Protein AF-A0A328U7S7-F1 (afdb_monomer_lite)

pLDDT: mean 93.44, std 7.75, range [53.53, 98.31]

Sequence (59 aa):
FPIVLLIPARTDTNYFHDYIYGKAEIRFVRGRLHFTDDDGNAVNAAPFPSMVVIYNGGR

Radius of gyration: 13.45 Å; chains: 1; bounding box: 35×24×31 Å

Foldseek 3Di:
DKDKDKDFPCCPDPCCVVPAPPQWDKAWDPDFDWDADPVRDTDDTDPGTIMMTIHPDDD

Secondary structure (DSSP, 8-state):
--EEEEEE--TTSHHIIIIITTTSEEEEPSS--EEE-TT--EEEEPSS-EEEEEE----

Structure (mmCIF, N/CA/C/O backbone):
data_AF-A0A328U7S7-F1
#
_entry.id   AF-A0A328U7S7-F1
#
loop_
_atom_site.group_PDB
_atom_site.id
_atom_site.type_symbol
_atom_site.label_atom_id
_atom_site.label_alt_id
_atom_site.label_comp_id
_atom_site.label_asym_id
_atom_site.label_entity_id
_atom_site.label_seq_id
_atom_site.pdbx_PDB_ins_code
_atom_site.Cartn_x
_atom_site.Cartn_y
_atom_site.Cartn_z
_atom_site.occupancy
_atom_site.B_iso_or_equiv
_atom_site.auth_seq_id
_atom_site.auth_comp_id
_atom_site.auth_asym_id
_atom_site.auth_atom_id
_atom_site.pdbx_PDB_model_num
ATOM 1 N N . PHE A 1 1 ? 2.570 13.855 13.455 1.00 80.56 1 PHE A N 1
ATOM 2 C CA . PHE A 1 1 ? 2.819 13.832 11.997 1.00 80.56 1 PHE A CA 1
ATOM 3 C C . PHE A 1 1 ? 2.013 12.697 11.378 1.00 80.56 1 PHE A C 1
ATOM 5 O O . PHE A 1 1 ? 1.795 11.718 12.088 1.00 80.56 1 PHE A O 1
ATOM 12 N N . PRO A 1 2 ? 1.511 12.826 10.136 1.00 90.62 2 PRO A N 1
ATOM 13 C CA . PRO A 1 2 ? 0.754 11.753 9.494 1.00 90.62 2 PRO A CA 1
ATOM 14 C C . PRO A 1 2 ? 1.653 10.543 9.217 1.00 90.62 2 PRO A C 1
ATOM 16 O O . PRO A 1 2 ? 2.831 10.709 8.900 1.00 90.62 2 PRO A O 1
ATOM 19 N N . ILE A 1 3 ? 1.093 9.337 9.314 1.00 95.62 3 ILE A N 1
ATOM 20 C CA . ILE A 1 3 ? 1.755 8.116 8.837 1.00 95.62 3 ILE A CA 1
ATOM 21 C C . ILE A 1 3 ? 1.292 7.888 7.402 1.00 95.62 3 ILE A C 1
ATOM 23 O O . ILE A 1 3 ? 0.089 7.815 7.145 1.00 95.62 3 ILE A O 1
ATOM 27 N N . VAL A 1 4 ? 2.241 7.783 6.472 1.00 97.06 4 VAL A N 1
ATOM 28 C CA . VAL A 1 4 ? 1.970 7.630 5.039 1.00 97.06 4 VAL A CA 1
ATOM 29 C C . VAL A 1 4 ? 2.609 6.342 4.545 1.00 97.06 4 VAL A C 1
ATOM 31 O O . VAL A 1 4 ? 3.802 6.128 4.744 1.00 97.06 4 VAL A O 1
ATOM 34 N N . LEU A 1 5 ? 1.817 5.493 3.895 1.00 97.50 5 LEU A N 1
ATOM 35 C CA . LEU A 1 5 ? 2.273 4.223 3.344 1.00 97.50 5 LEU A CA 1
ATOM 36 C C . LEU A 1 5 ? 2.009 4.174 1.843 1.00 97.50 5 LEU A C 1
ATOM 38 O O . LEU A 1 5 ? 0.895 4.450 1.400 1.00 97.50 5 LEU A O 1
ATOM 42 N N . LEU A 1 6 ? 3.015 3.755 1.077 1.00 97.50 6 LEU A N 1
ATOM 43 C CA . LEU A 1 6 ? 2.859 3.340 -0.312 1.00 97.50 6 LEU A CA 1
ATOM 44 C C . LEU A 1 6 ? 2.871 1.813 -0.354 1.00 97.50 6 LEU A C 1
ATOM 46 O O . LEU A 1 6 ? 3.902 1.194 -0.105 1.00 97.50 6 LEU A O 1
ATOM 50 N N . ILE A 1 7 ? 1.724 1.208 -0.649 1.00 96.94 7 ILE A N 1
ATOM 51 C CA . ILE A 1 7 ? 1.563 -0.248 -0.600 1.00 96.94 7 ILE A CA 1
ATOM 52 C C . ILE A 1 7 ? 0.791 -0.776 -1.812 1.00 96.94 7 ILE A C 1
ATOM 54 O O . ILE A 1 7 ? 0.095 -0.011 -2.493 1.00 96.94 7 ILE A O 1
ATOM 58 N N . PRO A 1 8 ? 0.883 -2.088 -2.095 1.00 97.00 8 PRO A N 1
ATOM 59 C CA . PRO A 1 8 ? 0.015 -2.729 -3.069 1.00 97.00 8 PRO A CA 1
ATOM 60 C C . PRO A 1 8 ? -1.465 -2.521 -2.719 1.00 97.00 8 PRO A C 1
ATOM 62 O O . PRO A 1 8 ? -1.872 -2.732 -1.578 1.00 97.00 8 PRO A O 1
ATOM 65 N N . ALA A 1 9 ? -2.288 -2.157 -3.701 1.00 97.69 9 ALA A N 1
ATOM 66 C CA . ALA A 1 9 ? -3.732 -2.038 -3.529 1.00 97.69 9 ALA A CA 1
ATOM 67 C C . ALA A 1 9 ? -4.383 -3.430 -3.559 1.00 97.69 9 ALA A C 1
ATOM 69 O O . ALA A 1 9 ? -4.931 -3.857 -4.573 1.00 97.69 9 ALA A O 1
ATOM 70 N N . ARG A 1 10 ? -4.263 -4.154 -2.443 1.00 96.94 10 ARG A N 1
ATOM 71 C CA . ARG A 1 10 ? -4.890 -5.462 -2.227 1.00 96.94 10 ARG A CA 1
ATOM 72 C C . ARG A 1 10 ? -6.143 -5.302 -1.387 1.00 96.94 10 ARG A C 1
ATOM 74 O O . ARG A 1 10 ? -6.105 -5.438 -0.172 1.00 96.94 10 ARG A O 1
ATOM 81 N N . THR A 1 11 ? -7.245 -4.944 -2.039 1.00 97.31 11 THR A N 1
ATOM 82 C CA . THR A 1 11 ? -8.541 -4.764 -1.367 1.00 97.31 11 THR A CA 1
ATOM 83 C C . THR A 1 11 ? -9.190 -6.088 -0.956 1.00 97.31 11 THR A C 1
ATOM 85 O O . THR A 1 11 ? -10.274 -6.075 -0.396 1.00 97.31 11 THR A O 1
ATOM 88 N N . ASP A 1 12 ? -8.557 -7.213 -1.284 1.00 97.56 12 ASP A N 1
ATOM 89 C CA . ASP A 1 12 ? -8.977 -8.586 -1.015 1.00 97.56 12 ASP A CA 1
ATOM 90 C C . ASP A 1 12 ? -8.393 -9.171 0.286 1.00 97.56 12 ASP A C 1
ATOM 92 O O . ASP A 1 12 ? -8.808 -10.245 0.716 1.00 97.56 12 ASP A O 1
ATOM 96 N N . THR A 1 13 ? -7.418 -8.508 0.919 1.00 97.88 13 THR A N 1
ATOM 97 C CA . THR A 1 13 ? -6.704 -9.046 2.089 1.00 97.88 13 THR A CA 1
ATOM 98 C C . THR A 1 13 ? -7.296 -8.579 3.417 1.00 97.88 13 THR A C 1
ATOM 100 O O . THR A 1 13 ? -7.766 -7.450 3.551 1.00 97.88 13 THR A O 1
ATOM 103 N N . ASN A 1 14 ? -7.156 -9.405 4.462 1.00 98.31 14 ASN A N 1
ATOM 104 C CA . ASN A 1 14 ? -7.616 -9.065 5.816 1.00 98.31 14 ASN A CA 1
ATOM 105 C C . ASN A 1 14 ? -7.044 -7.732 6.310 1.00 98.31 14 ASN A C 1
ATOM 107 O O . ASN A 1 14 ? -7.793 -6.892 6.791 1.00 98.31 14 ASN A O 1
ATOM 111 N N . TYR A 1 15 ? -5.744 -7.474 6.108 1.00 96.50 15 TYR A N 1
ATOM 112 C CA . TYR A 1 15 ? -5.135 -6.233 6.602 1.00 96.50 15 TYR A CA 1
ATOM 113 C C . TYR A 1 15 ? -5.780 -4.975 5.998 1.00 96.50 15 TYR A C 1
ATOM 115 O O . TYR A 1 15 ? -5.813 -3.927 6.648 1.00 96.50 15 TYR A O 1
ATOM 123 N N . PHE A 1 16 ? -6.290 -5.064 4.764 1.00 98.19 16 PHE A N 1
ATOM 124 C CA . PHE A 1 16 ? -6.989 -3.953 4.139 1.00 98.19 16 PHE A CA 1
ATOM 125 C C . PHE A 1 16 ? -8.271 -3.634 4.903 1.00 98.19 16 PHE A C 1
ATOM 127 O O . PHE A 1 16 ? -8.489 -2.483 5.267 1.00 98.19 16 PHE A O 1
ATOM 134 N N . HIS A 1 17 ? -9.077 -4.643 5.220 1.00 98.12 17 HIS A N 1
ATOM 135 C CA . HIS A 1 17 ? -10.320 -4.461 5.968 1.00 98.12 17 HIS A CA 1
ATOM 136 C C . HIS A 1 17 ? -10.075 -4.106 7.443 1.00 98.12 17 HIS A C 1
ATOM 138 O O . HIS A 1 17 ? -10.705 -3.197 7.994 1.00 98.12 17 HIS A O 1
ATOM 144 N N . ASP A 1 18 ? -9.113 -4.774 8.071 1.00 98.00 18 ASP A N 1
ATOM 145 C CA . ASP A 1 18 ? -8.868 -4.679 9.507 1.00 98.00 18 ASP A CA 1
ATOM 146 C C . ASP A 1 18 ? -8.182 -3.371 9.890 1.00 98.00 18 ASP A C 1
ATOM 148 O O . ASP A 1 18 ? -8.500 -2.808 10.937 1.00 98.00 18 ASP A O 1
ATOM 152 N N . TYR A 1 19 ? -7.328 -2.813 9.027 1.00 96.44 19 TYR A N 1
ATOM 153 C CA . TYR A 1 19 ? -6.518 -1.644 9.383 1.00 96.44 19 TYR A CA 1
ATOM 154 C C . TYR A 1 19 ? -6.733 -0.422 8.491 1.00 96.44 19 TYR A C 1
ATOM 156 O O . TYR A 1 19 ? -6.585 0.690 8.984 1.00 96.44 19 TYR A O 1
ATOM 164 N N . ILE A 1 20 ? -7.127 -0.586 7.224 1.00 97.50 20 ILE A N 1
ATOM 165 C CA . ILE A 1 20 ? -7.123 0.517 6.247 1.00 97.50 20 ILE A CA 1
ATOM 166 C C . ILE A 1 20 ? -8.542 1.012 5.940 1.00 97.50 20 ILE A C 1
ATOM 168 O O . ILE A 1 20 ? -8.839 2.201 6.069 1.00 97.50 20 ILE A O 1
ATOM 172 N N . TYR A 1 21 ? -9.435 0.112 5.534 1.00 97.44 21 TYR A N 1
ATOM 173 C CA . TYR A 1 21 ? -10.764 0.452 5.040 1.00 97.44 21 TYR A CA 1
ATOM 174 C C . TYR A 1 21 ? -11.621 1.099 6.135 1.00 97.44 21 TYR A C 1
ATOM 176 O O . TYR A 1 21 ? -11.801 0.542 7.218 1.00 97.44 21 TYR A O 1
ATOM 184 N N . GLY A 1 22 ? -12.113 2.310 5.856 1.00 95.88 22 GLY A N 1
ATOM 185 C CA . GLY A 1 22 ? -12.881 3.127 6.801 1.00 95.88 22 GLY A CA 1
ATOM 186 C C . GLY A 1 22 ? -12.068 3.734 7.953 1.00 95.88 22 GLY A C 1
ATOM 187 O O . GLY A 1 22 ? -12.641 4.446 8.772 1.00 95.88 22 GLY A O 1
ATOM 188 N N . LYS A 1 23 ? -10.755 3.474 8.027 1.00 95.12 23 LYS A N 1
ATOM 189 C CA . LYS A 1 23 ? -9.867 3.934 9.113 1.00 95.12 23 LYS A CA 1
ATOM 190 C C . LYS A 1 23 ? 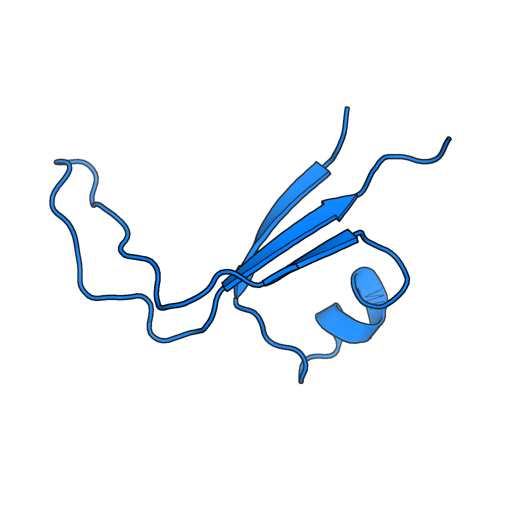-8.790 4.913 8.643 1.00 95.12 23 LYS A C 1
ATOM 192 O O . LYS A 1 23 ? -8.252 5.662 9.454 1.00 95.12 23 LYS A O 1
ATOM 197 N N . ALA A 1 24 ? -8.481 4.914 7.349 1.00 96.44 24 ALA A N 1
ATOM 198 C CA . ALA A 1 24 ? -7.489 5.782 6.732 1.00 96.44 24 ALA A CA 1
ATOM 199 C C . ALA A 1 24 ? -8.042 6.466 5.479 1.00 96.44 24 ALA A C 1
ATOM 201 O O . ALA A 1 24 ? -8.981 5.985 4.842 1.00 96.44 24 ALA A O 1
ATOM 202 N N . GLU A 1 25 ? -7.409 7.569 5.091 1.00 97.06 25 GLU A N 1
ATOM 203 C CA . GLU A 1 25 ? -7.599 8.132 3.760 1.00 97.06 25 GLU A CA 1
ATOM 204 C C . GLU A 1 25 ? -6.846 7.268 2.738 1.00 97.06 25 GLU A C 1
ATOM 206 O O . GLU A 1 25 ? -5.679 6.923 2.938 1.00 97.06 25 GLU A O 1
ATOM 211 N N . ILE A 1 26 ? -7.518 6.919 1.639 1.00 97.69 26 ILE A N 1
ATOM 212 C CA . ILE A 1 26 ? -6.982 6.05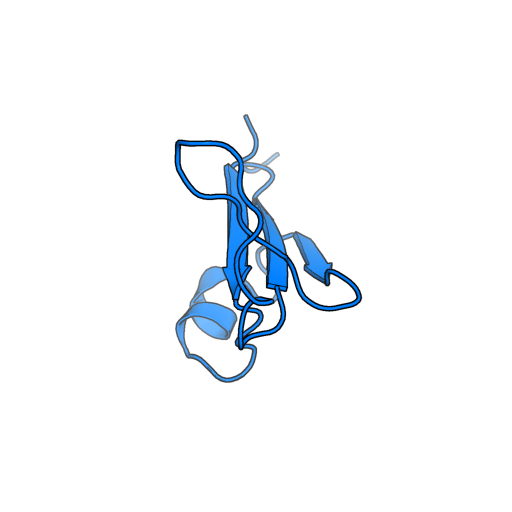1 0.588 1.00 97.69 26 ILE A CA 1
ATOM 213 C C . ILE A 1 26 ? -6.963 6.829 -0.723 1.00 97.69 26 ILE A C 1
ATOM 215 O O . ILE A 1 26 ? -7.991 7.347 -1.162 1.00 97.69 26 ILE A O 1
ATOM 219 N N . ARG A 1 27 ? -5.805 6.868 -1.383 1.00 97.69 27 ARG A N 1
ATOM 220 C CA . ARG A 1 27 ? -5.658 7.417 -2.735 1.00 97.69 27 ARG A CA 1
ATOM 221 C C . ARG A 1 27 ? -5.103 6.348 -3.662 1.00 97.69 27 ARG A C 1
ATOM 223 O O . ARG A 1 27 ? -3.960 5.919 -3.508 1.00 97.69 27 ARG A O 1
ATOM 230 N N . PHE A 1 28 ? -5.900 5.920 -4.635 1.00 98.00 28 PHE A N 1
ATOM 231 C CA . PHE A 1 28 ? -5.443 4.972 -5.650 1.00 98.00 28 PHE A CA 1
ATOM 232 C C . PHE A 1 28 ? -4.507 5.653 -6.644 1.00 98.00 28 PHE A C 1
ATOM 234 O O . PHE A 1 28 ? -4.793 6.744 -7.139 1.00 98.00 28 PHE A O 1
ATOM 241 N N . VAL A 1 29 ? -3.397 4.990 -6.958 1.00 97.06 29 VAL A N 1
ATOM 242 C CA . VAL A 1 29 ? -2.467 5.452 -7.987 1.00 97.06 29 VAL A CA 1
ATOM 243 C C . VAL A 1 29 ? -2.930 4.906 -9.333 1.00 97.06 29 VAL A C 1
ATOM 245 O O . VAL A 1 29 ? -3.101 3.699 -9.506 1.00 97.06 29 VAL A O 1
ATOM 248 N N . ARG A 1 30 ? -3.145 5.797 -10.303 1.00 96.06 30 ARG A N 1
ATOM 249 C CA . ARG A 1 30 ? -3.493 5.403 -11.671 1.00 96.06 30 ARG A CA 1
ATOM 250 C C . ARG A 1 30 ? -2.252 4.853 -12.381 1.00 96.06 30 ARG A C 1
ATOM 252 O O . ARG A 1 30 ? -1.230 5.527 -12.434 1.00 96.06 30 ARG A O 1
ATOM 259 N N . GLY A 1 31 ? -2.378 3.676 -12.991 1.00 94.88 31 GLY A N 1
ATOM 260 C CA . GLY A 1 31 ? -1.285 3.016 -13.716 1.00 94.88 31 GLY A CA 1
ATOM 261 C C . GLY A 1 31 ? -0.430 2.106 -12.828 1.00 94.88 31 GLY A C 1
ATOM 262 O O . GLY A 1 31 ? -0.834 1.734 -11.725 1.00 94.88 31 GLY A O 1
ATOM 263 N N . ARG A 1 32 ? 0.736 1.697 -13.339 1.00 93.94 32 ARG A N 1
ATOM 264 C CA . ARG A 1 32 ? 1.722 0.893 -12.605 1.00 93.94 32 ARG A CA 1
ATOM 265 C C . ARG A 1 32 ? 2.945 1.743 -12.291 1.00 93.94 32 ARG A C 1
ATOM 267 O O . ARG A 1 32 ? 3.414 2.486 -13.146 1.00 93.94 32 ARG A O 1
AT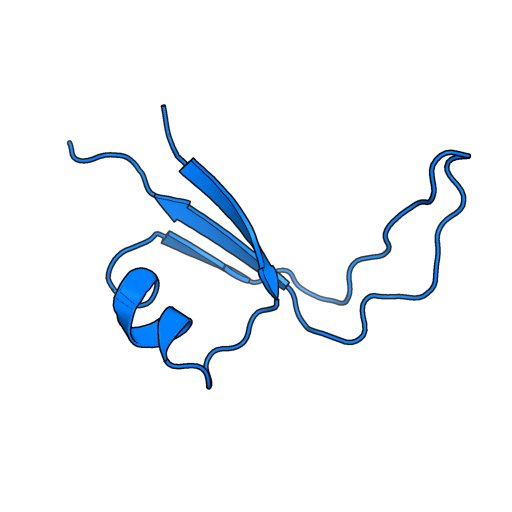OM 274 N N . LEU A 1 33 ? 3.444 1.622 -11.066 1.00 93.88 33 LEU A N 1
ATOM 275 C CA . LEU A 1 33 ? 4.669 2.298 -10.655 1.00 93.88 33 LEU A CA 1
ATOM 276 C C . LEU A 1 33 ? 5.889 1.599 -11.244 1.00 93.88 33 LEU A C 1
ATOM 278 O O . LEU A 1 33 ? 5.916 0.374 -11.323 1.00 93.88 33 LEU A O 1
ATOM 282 N N . HIS A 1 34 ? 6.899 2.381 -11.597 1.00 92.88 34 HIS A N 1
ATOM 283 C CA . HIS A 1 34 ? 8.237 1.893 -11.900 1.00 92.88 34 HIS A CA 1
ATOM 284 C C . HIS A 1 34 ? 9.142 2.294 -10.745 1.00 92.88 34 HIS A C 1
ATOM 286 O O . HIS A 1 34 ? 9.211 3.471 -10.395 1.00 92.88 34 HIS A O 1
ATOM 292 N N . PHE A 1 35 ? 9.785 1.309 -10.132 1.00 89.88 35 PHE A N 1
ATOM 293 C CA . PHE A 1 35 ? 10.804 1.557 -9.122 1.00 89.88 35 PHE A CA 1
ATOM 294 C C . PHE A 1 35 ? 12.163 1.668 -9.809 1.00 89.88 35 PHE A C 1
ATOM 296 O O . PHE A 1 35 ? 12.346 1.146 -10.910 1.00 89.88 35 PHE A O 1
ATOM 303 N N . THR A 1 36 ? 13.095 2.363 -9.175 1.00 93.12 36 THR A N 1
ATOM 304 C CA . THR A 1 36 ? 14.489 2.405 -9.611 1.00 93.12 36 THR A CA 1
ATOM 305 C C . THR A 1 36 ? 15.336 1.547 -8.685 1.00 93.12 36 THR A C 1
ATOM 307 O O . THR A 1 36 ? 15.003 1.409 -7.505 1.00 93.12 36 THR A O 1
ATOM 310 N N . ASP A 1 37 ? 16.404 0.965 -9.218 1.00 89.88 37 ASP A N 1
ATOM 311 C CA . ASP A 1 37 ? 17.479 0.406 -8.397 1.00 89.88 37 ASP A CA 1
ATOM 312 C C . ASP A 1 37 ? 18.346 1.520 -7.775 1.00 89.88 37 ASP A C 1
ATOM 314 O O . ASP A 1 37 ? 18.069 2.714 -7.944 1.00 89.88 37 ASP A O 1
ATOM 318 N N . ASP A 1 38 ? 19.383 1.124 -7.035 1.00 93.00 38 ASP A N 1
ATOM 319 C CA . ASP A 1 38 ? 20.302 2.048 -6.357 1.00 93.00 38 ASP A CA 1
ATOM 320 C C . ASP A 1 38 ? 21.112 2.913 -7.345 1.00 93.00 38 ASP A C 1
ATOM 322 O O . ASP A 1 38 ? 21.550 4.008 -6.989 1.00 93.00 38 ASP A O 1
ATOM 326 N N . ASP A 1 39 ? 21.249 2.464 -8.596 1.00 93.62 39 ASP A N 1
ATOM 327 C CA . ASP A 1 39 ? 21.930 3.175 -9.683 1.00 93.62 39 ASP A CA 1
ATOM 328 C C . ASP A 1 39 ? 20.973 4.092 -10.478 1.00 93.62 39 ASP A C 1
ATOM 330 O O . ASP A 1 39 ? 21.383 4.774 -11.421 1.00 93.62 39 ASP A O 1
ATOM 334 N N . GLY A 1 40 ? 19.690 4.144 -10.098 1.00 91.19 40 GLY A N 1
ATOM 335 C CA . GLY A 1 40 ? 18.671 4.992 -10.716 1.00 91.19 40 GLY A CA 1
ATOM 336 C C . GLY A 1 40 ? 18.041 4.413 -11.986 1.00 91.19 40 GLY A C 1
ATOM 337 O O . GLY A 1 40 ? 17.264 5.107 -12.650 1.00 91.19 40 GLY A O 1
ATOM 338 N N . ASN A 1 41 ? 18.320 3.156 -12.335 1.00 92.12 41 ASN A N 1
ATOM 339 C CA . ASN A 1 41 ? 17.739 2.526 -13.514 1.00 92.12 41 ASN A CA 1
ATOM 340 C C . ASN A 1 41 ? 16.316 2.054 -13.216 1.00 92.12 41 ASN A C 1
ATOM 342 O O . ASN A 1 41 ? 16.062 1.334 -12.250 1.00 92.12 41 ASN A O 1
ATOM 346 N N . ALA A 1 42 ? 15.368 2.448 -14.068 1.00 87.31 42 ALA A N 1
ATOM 347 C CA . ALA A 1 42 ? 13.982 2.026 -13.934 1.00 87.31 42 ALA A CA 1
ATOM 348 C C . ALA A 1 42 ? 13.842 0.529 -14.235 1.00 87.31 42 ALA A C 1
ATOM 350 O O . ALA A 1 42 ? 14.170 0.067 -15.329 1.00 87.31 42 ALA A O 1
ATOM 351 N N . VAL A 1 43 ? 13.289 -0.220 -13.283 1.00 86.12 43 VAL A N 1
ATOM 352 C CA . VAL A 1 43 ? 12.920 -1.618 -13.499 1.00 86.12 43 VAL A CA 1
ATOM 353 C C . VAL A 1 43 ? 11.528 -1.733 -14.125 1.00 86.12 43 VAL A C 1
ATOM 355 O O . VAL A 1 43 ? 10.796 -0.752 -14.322 1.00 86.12 43 VAL A O 1
ATOM 358 N N . ASN A 1 44 ? 11.148 -2.971 -14.445 1.00 89.81 44 ASN A N 1
ATOM 359 C CA . ASN A 1 44 ? 9.806 -3.292 -14.912 1.00 89.81 44 ASN A CA 1
ATOM 360 C C . ASN A 1 44 ? 8.733 -2.745 -13.964 1.00 89.81 44 ASN A C 1
ATOM 362 O O . ASN A 1 44 ? 8.921 -2.657 -12.748 1.00 89.81 44 ASN A O 1
ATOM 366 N N . ALA A 1 45 ? 7.585 -2.410 -14.549 1.00 91.75 45 ALA A N 1
ATOM 367 C CA . ALA A 1 45 ? 6.450 -1.904 -13.802 1.00 91.75 45 ALA A CA 1
ATOM 368 C C . ALA A 1 45 ? 6.043 -2.897 -12.702 1.00 91.75 45 ALA A C 1
ATOM 370 O O . ALA A 1 45 ? 6.032 -4.112 -12.918 1.00 91.75 45 ALA A O 1
ATOM 371 N N . ALA A 1 46 ? 5.666 -2.378 -11.535 1.00 93.06 46 ALA A N 1
ATOM 372 C CA . ALA A 1 46 ? 5.209 -3.181 -10.417 1.00 93.06 46 ALA A CA 1
ATOM 373 C C . ALA A 1 46 ? 4.068 -4.112 -10.870 1.00 93.06 46 ALA A C 1
ATOM 375 O O . ALA A 1 46 ? 3.105 -3.652 -11.498 1.00 93.06 46 ALA A O 1
ATOM 376 N N . PRO A 1 47 ? 4.119 -5.414 -10.539 1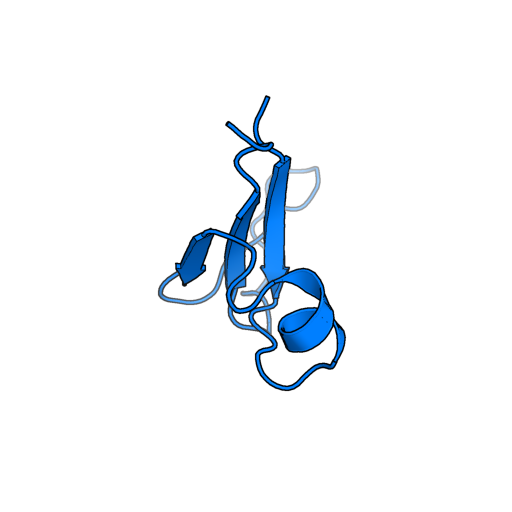.00 93.88 47 PRO A N 1
ATOM 377 C CA . PRO A 1 47 ? 3.116 -6.370 -11.006 1.00 93.88 47 PRO A CA 1
ATOM 378 C C . PRO A 1 47 ? 1.744 -6.161 -10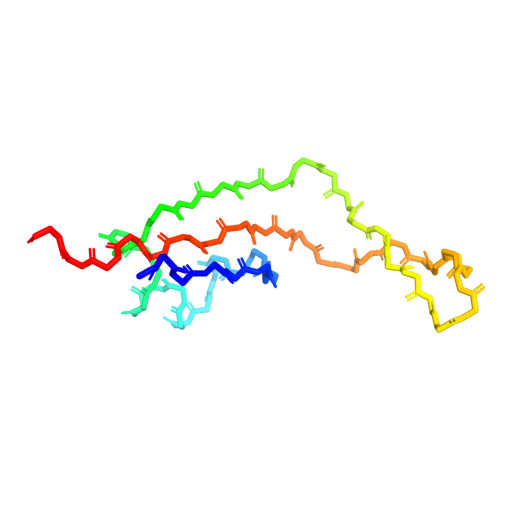.340 1.00 93.88 47 PRO A C 1
ATOM 380 O O . PRO A 1 47 ? 0.758 -6.789 -10.723 1.00 93.88 47 PRO A O 1
ATOM 383 N N . PHE A 1 48 ? 1.654 -5.257 -9.365 1.00 94.44 48 PHE A N 1
ATOM 384 C CA . PHE A 1 48 ? 0.462 -4.958 -8.581 1.00 94.44 48 PHE A CA 1
ATOM 385 C C . PHE A 1 48 ? 0.040 -3.487 -8.721 1.00 94.44 48 PHE A C 1
ATOM 387 O O . PHE A 1 48 ? 0.868 -2.620 -9.004 1.00 94.44 48 PHE A O 1
ATOM 394 N N . PRO A 1 49 ? -1.254 -3.179 -8.524 1.00 96.94 49 PRO A N 1
ATOM 395 C CA . PRO A 1 49 ? -1.703 -1.799 -8.369 1.00 96.94 49 PRO A CA 1
ATOM 396 C C . PRO A 1 49 ? -1.168 -1.234 -7.055 1.00 96.94 49 PRO A C 1
ATOM 398 O O . PRO A 1 49 ? -0.877 -1.992 -6.130 1.00 96.94 49 PRO A O 1
ATOM 401 N N . SER A 1 50 ? -1.081 0.087 -6.946 1.00 97.94 50 SER A N 1
ATOM 402 C CA . SER A 1 50 ? -0.591 0.755 -5.740 1.00 97.94 50 SER A CA 1
ATOM 403 C C . SER A 1 50 ? -1.599 1.769 -5.222 1.00 97.94 50 SER A C 1
ATOM 405 O O . SER A 1 50 ? -2.387 2.344 -5.976 1.00 97.94 50 SER A O 1
ATOM 407 N N . MET A 1 51 ? -1.554 2.000 -3.918 1.00 98.19 51 MET A N 1
ATOM 408 C CA . MET A 1 51 ? -2.308 3.053 -3.254 1.00 98.19 51 MET A CA 1
ATOM 409 C C . MET A 1 51 ? -1.444 3.736 -2.202 1.00 98.19 51 MET A C 1
ATOM 411 O O . MET A 1 51 ? -0.532 3.128 -1.637 1.00 98.19 51 MET A O 1
ATOM 415 N N . VAL A 1 52 ? -1.766 4.998 -1.941 1.00 98.25 52 VAL A N 1
ATOM 416 C CA . VAL A 1 52 ? -1.256 5.744 -0.796 1.00 98.25 52 VAL A CA 1
ATOM 417 C C . VAL A 1 52 ? -2.298 5.669 0.311 1.00 98.25 52 VAL A C 1
ATOM 419 O O . VAL A 1 52 ? -3.460 6.019 0.095 1.00 98.25 52 VAL A O 1
ATOM 422 N N . VAL A 1 53 ? -1.874 5.209 1.482 1.00 98.12 53 VAL A N 1
ATOM 423 C CA . VAL A 1 53 ? -2.684 5.157 2.699 1.00 98.12 53 VAL A CA 1
ATOM 424 C C . VAL A 1 53 ? -2.160 6.202 3.667 1.00 98.12 53 VAL A C 1
ATOM 426 O O . VAL A 1 53 ? -0.966 6.223 3.966 1.00 98.12 53 VAL A O 1
ATOM 429 N N .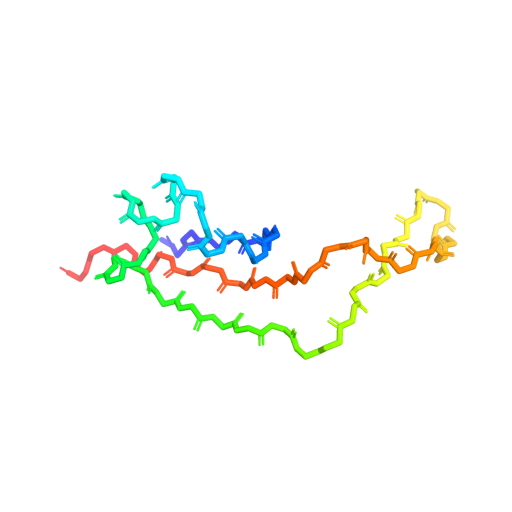 ILE A 1 54 ? -3.046 7.072 4.144 1.00 97.56 54 ILE A N 1
ATOM 430 C CA . ILE A 1 54 ? -2.697 8.187 5.022 1.00 97.56 54 ILE A CA 1
ATOM 431 C C . ILE A 1 54 ? -3.484 8.050 6.323 1.00 97.56 54 ILE A C 1
ATOM 433 O O . ILE A 1 54 ? -4.710 8.184 6.348 1.00 97.56 54 ILE A O 1
ATOM 437 N N . TYR A 1 55 ? -2.760 7.823 7.417 1.00 96.19 55 TYR A N 1
ATOM 438 C CA . TYR A 1 55 ? -3.290 7.951 8.768 1.00 96.19 55 TYR A CA 1
ATOM 439 C C . TYR A 1 55 ? -2.963 9.346 9.283 1.00 96.19 55 TYR A C 1
ATOM 441 O O . TYR A 1 55 ? -1.850 9.637 9.736 1.00 96.19 55 TYR A O 1
ATOM 449 N N . ASN A 1 56 ? -3.959 10.220 9.215 1.00 88.94 56 ASN A N 1
ATOM 450 C CA . ASN A 1 56 ? -3.931 11.493 9.910 1.00 88.94 56 ASN A CA 1
ATOM 451 C C . ASN A 1 56 ? -4.157 11.175 11.391 1.00 88.94 56 ASN A C 1
ATOM 453 O O . ASN A 1 56 ? -5.290 10.910 11.785 1.00 88.94 56 ASN A O 1
ATOM 457 N N . GLY A 1 57 ? -3.069 11.079 12.170 1.00 74.56 57 GLY A N 1
ATOM 458 C CA . GLY A 1 57 ? -3.127 10.798 13.609 1.00 74.56 57 GLY A CA 1
ATOM 459 C C . GLY A 1 57 ? -4.236 11.618 14.264 1.00 74.56 57 GLY A C 1
ATOM 460 O O . GLY A 1 57 ? -4.395 12.784 13.902 1.00 74.56 57 GLY A O 1
ATOM 461 N N . GLY A 1 58 ? -5.024 10.960 15.124 1.00 66.44 58 GLY A N 1
ATOM 462 C CA . GLY A 1 58 ? -6.290 11.471 15.649 1.00 66.44 58 GLY A CA 1
ATOM 463 C C . GLY A 1 58 ? -6.238 12.966 15.945 1.00 66.44 58 GLY A C 1
ATOM 464 O O . GLY A 1 58 ? -5.299 13.441 16.585 1.00 66.44 58 GLY A O 1
ATOM 465 N N . ARG A 1 59 ? -7.223 13.690 15.414 1.00 53.53 59 ARG A N 1
ATOM 466 C CA . ARG A 1 59 ? -7.512 15.046 15.871 1.00 53.53 59 ARG A CA 1
ATOM 467 C C . ARG A 1 59 ? -7.854 15.032 17.353 1.00 53.53 59 ARG A C 1
ATOM 469 O O . ARG A 1 59 ? -8.576 14.092 17.757 1.00 53.53 59 ARG A O 1
#

Organism: NCBI:txid2764322